Protein AF-A0A536VX05-F1 (afdb_monomer_lite)

Secondary structure (DSSP, 8-state):
---------SSSSSSHHHHHHHHHHHHHHTT-------S--S------

Foldseek 3Di:
DDDDDDQDDPDPPPCSVVVQVVVCVVCVVVVHDDDDDDPDDDPDDPPD

pLDDT: mean 89.35, std 14.28, range [45.19, 98.44]

Radius of gyration: 13.18 Å; chains: 1; bounding box: 24×28×39 Å

Sequence (48 aa):
MTQGIFITGTDTGVGKTMVACALLRKYAAAGLRAVGMKPVAAGGGEDN

Structure (mmCIF, N/CA/C/O backbone):
data_AF-A0A536VX05-F1
#
_entry.id   AF-A0A536VX05-F1
#
loop_
_atom_site.group_PDB
_atom_site.id
_atom_site.type_symbol
_atom_site.label_atom_id
_atom_site.label_alt_id
_atom_site.label_comp_id
_atom_site.label_asym_id
_atom_site.label_entity_id
_atom_site.label_seq_id
_atom_site.pdbx_PDB_ins_code
_atom_site.Cartn_x
_atom_site.Cartn_y
_atom_site.Cartn_z
_atom_site.occupancy
_atom_site.B_iso_or_equiv
_atom_site.auth_seq_id
_atom_site.auth_comp_id
_atom_site.auth_asym_id
_atom_site.auth_atom_id
_atom_site.pdbx_PDB_model_num
ATOM 1 N N . MET A 1 1 ? 3.651 9.010 20.115 1.00 55.91 1 MET A N 1
ATOM 2 C CA . MET A 1 1 ? 4.597 8.135 19.388 1.00 55.91 1 MET A CA 1
ATOM 3 C C . MET A 1 1 ? 4.082 7.967 17.970 1.00 55.91 1 MET A C 1
ATOM 5 O O . MET A 1 1 ? 2.909 7.652 17.818 1.00 55.91 1 MET A O 1
ATOM 9 N N . THR A 1 2 ? 4.904 8.225 16.957 1.00 79.00 2 THR A N 1
ATOM 10 C CA . THR A 1 2 ? 4.510 8.105 15.542 1.00 79.00 2 THR A CA 1
ATOM 11 C C . THR A 1 2 ? 4.915 6.722 15.033 1.00 79.00 2 THR A C 1
ATOM 13 O O . THR A 1 2 ? 6.073 6.346 15.187 1.00 79.00 2 THR A O 1
ATOM 16 N N . GLN A 1 3 ? 3.984 5.954 14.461 1.00 88.56 3 GLN A N 1
ATOM 17 C CA . GLN A 1 3 ? 4.279 4.656 13.838 1.00 88.56 3 GLN A CA 1
ATOM 18 C C . GLN A 1 3 ? 4.429 4.818 12.321 1.00 88.56 3 GLN A C 1
ATOM 20 O O . GLN A 1 3 ? 3.637 5.520 11.696 1.00 88.56 3 GLN A O 1
ATOM 25 N N . GLY A 1 4 ? 5.440 4.170 11.735 1.00 94.19 4 GLY A N 1
ATOM 26 C CA . GLY A 1 4 ? 5.715 4.190 10.296 1.00 94.19 4 GLY A CA 1
ATOM 27 C C . GLY A 1 4 ? 5.863 2.778 9.730 1.00 94.19 4 GLY A C 1
ATOM 28 O O . GLY A 1 4 ? 6.376 1.890 10.408 1.00 94.19 4 GLY A O 1
ATOM 29 N N . ILE A 1 5 ? 5.413 2.578 8.489 1.00 95.81 5 ILE A N 1
ATOM 30 C CA . ILE A 1 5 ? 5.532 1.312 7.753 1.00 95.81 5 ILE A CA 1
ATOM 31 C C . ILE A 1 5 ? 6.314 1.574 6.470 1.00 95.81 5 ILE A C 1
ATOM 33 O O . ILE A 1 5 ? 5.922 2.421 5.668 1.00 95.81 5 ILE A O 1
ATOM 37 N N . PHE A 1 6 ? 7.396 0.823 6.261 1.00 96.75 6 PHE A N 1
ATOM 38 C CA . PHE A 1 6 ? 8.157 0.857 5.017 1.00 96.75 6 PHE A CA 1
ATOM 39 C C . PHE A 1 6 ? 7.713 -0.275 4.087 1.00 96.75 6 PHE A C 1
ATOM 41 O O . PHE A 1 6 ? 7.807 -1.450 4.435 1.00 96.75 6 PHE A O 1
ATOM 48 N N . ILE A 1 7 ? 7.223 0.083 2.898 1.00 96.50 7 ILE A N 1
ATOM 49 C CA . ILE A 1 7 ? 6.770 -0.875 1.883 1.00 96.50 7 ILE A CA 1
ATOM 50 C C . ILE A 1 7 ? 7.872 -1.024 0.835 1.00 96.50 7 ILE A C 1
ATOM 52 O O . ILE A 1 7 ? 8.036 -0.172 -0.038 1.00 96.50 7 ILE A O 1
ATOM 56 N N . THR A 1 8 ? 8.616 -2.124 0.926 1.00 96.50 8 THR A N 1
ATOM 57 C CA . THR A 1 8 ? 9.611 -2.532 -0.075 1.00 96.50 8 THR A CA 1
ATOM 58 C C . THR A 1 8 ? 9.001 -3.487 -1.111 1.00 96.50 8 THR A C 1
ATOM 60 O O . THR A 1 8 ? 7.818 -3.821 -1.050 1.00 96.50 8 THR A O 1
ATOM 63 N N . GLY A 1 9 ? 9.782 -3.916 -2.098 1.00 95.56 9 GLY A N 1
ATOM 64 C CA . GLY A 1 9 ? 9.370 -4.917 -3.079 1.00 95.56 9 GLY A CA 1
ATOM 65 C C . GLY A 1 9 ? 10.567 -5.480 -3.826 1.00 95.56 9 GLY A C 1
ATOM 66 O O . GLY A 1 9 ? 11.595 -4.820 -3.930 1.00 95.56 9 GLY A O 1
ATOM 67 N N . THR A 1 10 ? 10.415 -6.697 -4.333 1.00 97.38 10 THR A N 1
ATOM 68 C CA . THR A 1 10 ? 11.480 -7.451 -5.010 1.00 97.38 10 THR A CA 1
ATOM 69 C C . THR A 1 10 ? 11.847 -6.888 -6.380 1.00 97.38 10 THR A C 1
ATOM 71 O O . THR A 1 10 ? 12.964 -7.097 -6.830 1.00 97.38 10 THR A O 1
ATOM 74 N N . ASP A 1 11 ? 10.924 -6.168 -7.023 1.00 95.00 11 ASP A N 1
ATOM 75 C CA . ASP A 1 11 ? 11.135 -5.52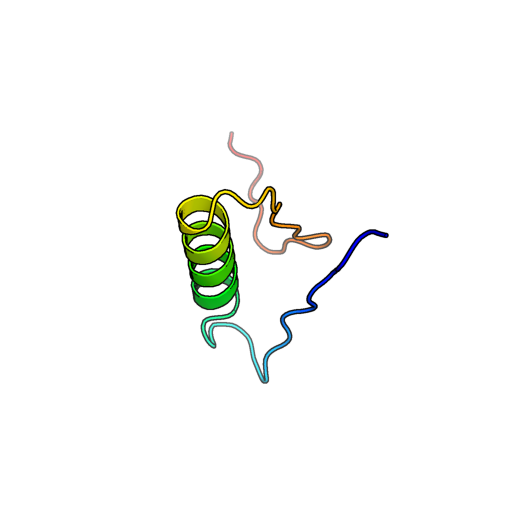3 -8.320 1.00 95.00 11 ASP A CA 1
ATOM 76 C C . ASP A 1 11 ? 10.201 -4.303 -8.494 1.00 95.00 11 ASP A C 1
ATOM 78 O O . ASP A 1 11 ? 9.398 -3.950 -7.613 1.00 95.00 11 ASP A O 1
ATOM 82 N N . THR A 1 12 ? 10.290 -3.629 -9.634 1.00 91.25 12 THR A N 1
ATOM 83 C CA . THR A 1 12 ? 9.320 -2.656 -10.139 1.00 91.25 12 THR A CA 1
ATOM 84 C C . THR A 1 12 ? 8.010 -3.356 -10.519 1.00 91.25 12 THR A C 1
ATOM 86 O O . THR A 1 12 ? 7.975 -4.540 -10.814 1.00 91.25 12 THR A O 1
ATOM 89 N N . GLY A 1 13 ? 6.877 -2.655 -10.432 1.00 93.62 13 GLY A N 1
ATOM 90 C CA . GLY A 1 13 ? 5.582 -3.212 -10.857 1.00 93.62 13 GLY A CA 1
ATOM 91 C C . GLY A 1 13 ? 4.950 -4.263 -9.931 1.00 93.62 13 GLY A C 1
ATOM 92 O O . GLY A 1 13 ? 3.762 -4.526 -10.067 1.00 93.62 13 GLY A O 1
ATOM 93 N N . VAL A 1 14 ? 5.654 -4.773 -8.913 1.00 97.38 14 VAL A N 1
ATOM 94 C CA . VAL A 1 14 ? 5.158 -5.826 -7.987 1.00 97.38 14 VAL A CA 1
ATOM 95 C C . VAL A 1 14 ? 3.992 -5.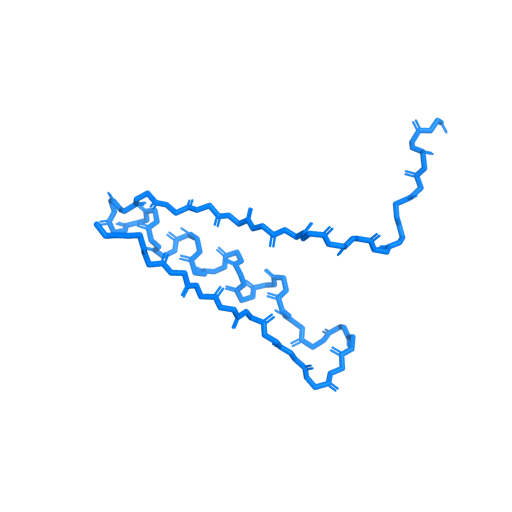420 -7.060 1.00 97.38 14 VAL A C 1
ATOM 97 O O . VAL A 1 14 ? 3.679 -6.122 -6.106 1.00 97.38 14 VAL A O 1
ATOM 100 N N . GLY A 1 15 ? 3.353 -4.267 -7.283 1.00 97.12 15 GLY A N 1
ATOM 101 C CA . GLY A 1 15 ? 2.144 -3.870 -6.548 1.00 97.12 15 GLY A CA 1
ATOM 102 C C . GLY A 1 15 ? 2.353 -3.045 -5.272 1.00 97.12 15 GLY A C 1
ATOM 103 O O . GLY A 1 15 ? 1.395 -2.828 -4.535 1.00 97.12 15 GLY A O 1
ATOM 104 N N . LYS A 1 16 ? 3.556 -2.510 -5.014 1.00 96.94 16 LYS A N 1
ATOM 105 C CA . LYS A 1 16 ? 3.845 -1.675 -3.822 1.00 96.94 16 LYS A CA 1
ATOM 106 C C . LYS A 1 16 ? 2.841 -0.529 -3.618 1.00 96.94 16 LYS A C 1
ATOM 108 O O . LYS A 1 16 ? 2.343 -0.335 -2.513 1.00 96.94 16 LYS A O 1
ATOM 113 N N . THR A 1 17 ? 2.500 0.198 -4.688 1.00 95.94 17 THR A N 1
ATOM 114 C CA . THR A 1 17 ? 1.509 1.291 -4.643 1.00 95.94 17 THR A CA 1
ATOM 115 C C . THR A 1 17 ? 0.122 0.786 -4.246 1.00 95.94 17 THR A C 1
ATOM 117 O O . THR A 1 17 ? -0.541 1.409 -3.423 1.00 95.94 17 THR A O 1
ATOM 120 N N . MET A 1 18 ? -0.303 -0.365 -4.780 1.00 98.19 18 MET A N 1
ATOM 121 C CA . MET A 1 18 ? -1.592 -0.973 -4.437 1.00 98.19 18 MET A CA 1
ATOM 122 C C . MET A 1 18 ? -1.656 -1.290 -2.941 1.00 98.19 18 MET A C 1
ATOM 124 O O . MET A 1 18 ? -2.617 -0.901 -2.274 1.00 98.19 18 MET A O 1
ATOM 128 N N . VAL A 1 19 ? -0.602 -1.914 -2.406 1.00 98.12 19 VAL A N 1
ATOM 129 C CA . VAL A 1 19 ? -0.499 -2.252 -0.979 1.00 98.12 19 VAL A CA 1
ATOM 130 C C . VAL A 1 19 ? -0.538 -0.992 -0.110 1.00 98.12 19 VAL A C 1
ATOM 132 O O . VAL A 1 19 ? -1.293 -0.948 0.862 1.00 98.12 19 VAL A O 1
ATOM 135 N N . ALA A 1 20 ? 0.203 0.057 -0.482 1.00 97.69 20 ALA A N 1
ATOM 136 C CA . ALA A 1 20 ? 0.192 1.333 0.235 1.00 97.69 20 ALA A CA 1
ATOM 137 C C . ALA A 1 20 ? -1.220 1.939 0.299 1.00 97.69 20 ALA A C 1
ATOM 139 O O . ALA A 1 20 ? -1.708 2.277 1.378 1.00 97.69 20 ALA A O 1
ATOM 140 N N . CYS A 1 21 ? -1.918 2.012 -0.838 1.00 98.12 21 CYS A N 1
ATOM 141 C CA . CYS A 1 21 ? -3.289 2.515 -0.892 1.00 98.12 21 CYS A CA 1
ATOM 142 C C . CYS A 1 21 ? -4.265 1.651 -0.079 1.00 98.12 21 CYS A C 1
ATOM 144 O O . CYS A 1 21 ? -5.162 2.188 0.572 1.00 98.12 21 CYS A O 1
ATOM 146 N N . ALA A 1 22 ? -4.108 0.325 -0.098 1.00 98.38 22 ALA A N 1
ATOM 147 C CA . ALA A 1 22 ? -4.947 -0.585 0.677 1.00 98.38 22 ALA A CA 1
ATOM 148 C C . ALA A 1 22 ? -4.781 -0.369 2.190 1.00 98.38 22 ALA A C 1
ATOM 150 O O . ALA A 1 22 ? -5.780 -0.296 2.906 1.00 98.38 22 ALA A O 1
ATOM 151 N N . LEU A 1 23 ? -3.545 -0.193 2.667 1.00 97.88 23 LEU A N 1
ATOM 152 C CA . LEU A 1 23 ? -3.266 0.119 4.072 1.00 97.88 23 LEU A CA 1
ATOM 153 C C . LEU A 1 23 ? -3.873 1.460 4.490 1.00 97.88 23 LEU A C 1
ATOM 155 O O . LEU A 1 23 ? -4.535 1.527 5.523 1.00 97.88 23 LEU A O 1
ATOM 159 N N . LEU A 1 24 ? -3.722 2.504 3.670 1.00 98.00 24 LEU A N 1
ATOM 160 C CA . LEU A 1 24 ? -4.318 3.814 3.953 1.00 98.00 24 LEU A CA 1
ATOM 161 C C . LEU A 1 24 ? -5.844 3.739 4.039 1.00 98.00 24 LEU A C 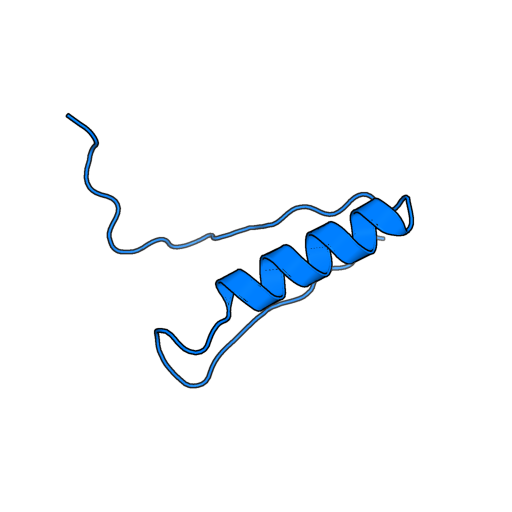1
ATOM 163 O O . LEU A 1 24 ? -6.424 4.254 4.992 1.00 98.00 24 LEU A O 1
ATOM 167 N N . ARG A 1 25 ? -6.495 3.042 3.097 1.00 98.44 25 ARG A N 1
ATOM 168 C CA . ARG A 1 25 ? -7.949 2.815 3.141 1.00 98.44 25 ARG A CA 1
ATOM 169 C C . ARG A 1 25 ? -8.367 2.049 4.393 1.00 98.44 25 ARG A C 1
ATOM 171 O O . ARG A 1 25 ? -9.347 2.424 5.029 1.00 98.44 25 ARG A O 1
ATOM 178 N N . LYS A 1 26 ? -7.615 1.013 4.774 1.00 98.25 26 LYS A N 1
ATOM 179 C CA . LYS A 1 26 ? -7.883 0.230 5.987 1.00 98.25 26 LYS A CA 1
ATOM 180 C C . LYS A 1 26 ? -7.768 1.087 7.250 1.00 98.25 26 LYS A C 1
ATOM 182 O O . LYS A 1 26 ? -8.629 0.996 8.117 1.00 98.25 26 LYS A O 1
ATOM 187 N N . TYR A 1 27 ? -6.736 1.922 7.357 1.00 97.25 27 TYR A N 1
ATOM 188 C CA . TYR A 1 27 ? -6.565 2.812 8.505 1.00 97.25 27 TYR A CA 1
ATOM 189 C C . TYR A 1 27 ? -7.628 3.902 8.562 1.00 97.25 27 TYR A C 1
ATOM 191 O O . TYR A 1 27 ? -8.191 4.120 9.631 1.00 97.25 27 TYR A 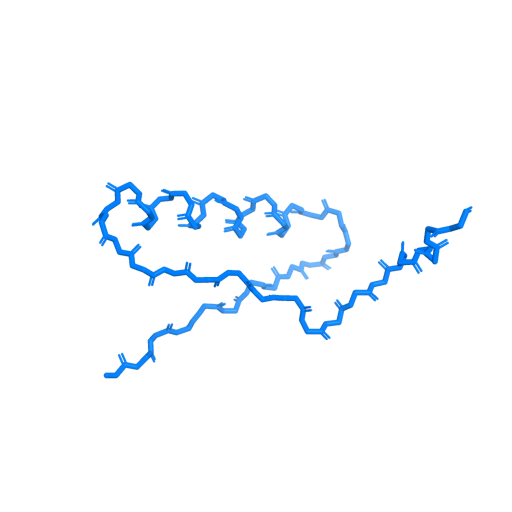O 1
ATOM 199 N N . ALA A 1 28 ? -7.981 4.499 7.424 1.00 97.56 28 ALA A N 1
ATOM 200 C CA . ALA A 1 28 ? -9.087 5.445 7.355 1.00 97.56 28 ALA A CA 1
ATOM 201 C C . ALA A 1 28 ? -10.412 4.802 7.809 1.00 97.56 28 ALA A C 1
ATOM 203 O O . ALA A 1 28 ? -11.117 5.374 8.637 1.00 97.56 28 ALA A O 1
ATOM 204 N N . ALA A 1 29 ? -10.712 3.581 7.349 1.00 98.38 29 ALA A N 1
ATOM 205 C CA . ALA A 1 29 ? -11.898 2.830 7.772 1.00 98.38 29 ALA A CA 1
ATOM 206 C C . ALA A 1 29 ? -11.891 2.474 9.272 1.00 98.38 29 ALA A C 1
ATOM 208 O O . ALA A 1 29 ? -12.949 2.328 9.875 1.00 98.38 29 ALA A O 1
ATOM 209 N N . ALA A 1 30 ? -10.710 2.372 9.885 1.00 97.75 30 ALA A N 1
ATOM 210 C CA . ALA A 1 30 ? -10.539 2.176 11.323 1.00 97.75 30 ALA A CA 1
ATOM 211 C C . ALA A 1 30 ? -10.543 3.492 12.134 1.00 97.75 30 ALA A C 1
ATOM 213 O O . ALA A 1 30 ? -10.247 3.469 13.326 1.00 97.75 30 ALA A O 1
ATOM 214 N N . GLY A 1 31 ? -10.826 4.643 11.510 1.00 97.75 31 GLY A N 1
ATOM 215 C CA . 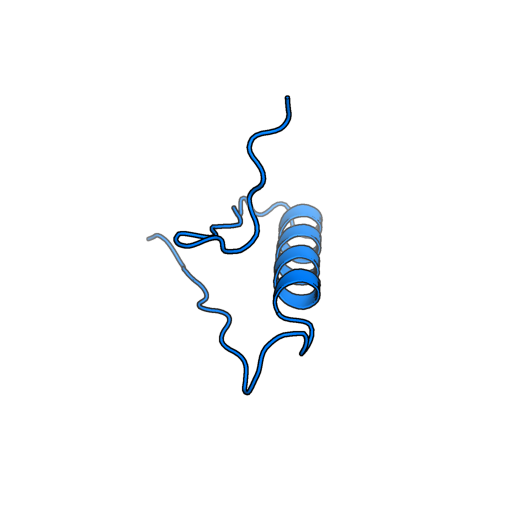GLY A 1 31 ? -10.800 5.957 12.166 1.00 97.75 31 GLY A CA 1
ATOM 216 C C . GLY A 1 31 ? -9.392 6.472 12.492 1.00 97.75 31 GLY A C 1
ATOM 217 O O . GLY A 1 31 ? -9.237 7.435 13.243 1.00 97.75 31 GLY A O 1
ATOM 218 N N . LEU A 1 32 ? -8.353 5.841 11.942 1.00 96.50 32 LEU A N 1
ATOM 219 C CA . LEU A 1 32 ? -6.960 6.208 12.168 1.00 96.50 32 LEU A CA 1
ATOM 220 C C . LEU A 1 32 ? -6.487 7.216 11.119 1.00 96.50 32 LEU A C 1
ATOM 222 O O . LEU A 1 32 ? -6.821 7.136 9.937 1.00 96.50 32 LEU A O 1
ATOM 226 N N . ARG A 1 33 ? -5.633 8.146 11.552 1.00 95.75 33 ARG A N 1
ATOM 227 C CA . ARG A 1 33 ? -4.966 9.098 10.659 1.00 95.75 33 ARG A CA 1
ATOM 228 C C . ARG A 1 33 ? -3.647 8.508 10.173 1.00 95.75 33 ARG A C 1
ATOM 230 O O . ARG A 1 33 ? -2.742 8.290 10.973 1.00 95.75 33 ARG A O 1
ATOM 237 N N . ALA A 1 34 ? -3.541 8.282 8.868 1.00 96.06 34 ALA A N 1
ATOM 238 C CA . ALA A 1 34 ? -2.338 7.788 8.207 1.00 96.06 34 ALA A CA 1
ATOM 239 C C . ALA A 1 34 ? -2.106 8.543 6.894 1.00 96.06 34 ALA A C 1
ATOM 241 O O . ALA A 1 34 ? -3.058 8.963 6.238 1.00 96.06 34 ALA A O 1
ATOM 242 N N . VAL A 1 35 ? -0.840 8.699 6.507 1.00 96.19 35 VAL A N 1
ATOM 243 C CA . VAL A 1 35 ? -0.432 9.375 5.268 1.00 96.19 35 VAL A CA 1
ATOM 244 C C . VAL A 1 35 ? 0.487 8.471 4.453 1.00 96.19 35 VAL A C 1
ATOM 246 O O . VAL A 1 35 ? 1.304 7.740 5.012 1.00 96.19 35 VAL A O 1
ATOM 249 N N . GLY A 1 36 ? 0.336 8.500 3.128 1.00 95.50 36 GLY A N 1
ATOM 250 C CA . GLY A 1 36 ? 1.268 7.857 2.204 1.00 95.50 36 GLY A CA 1
ATOM 251 C C . GLY A 1 36 ? 2.417 8.799 1.863 1.00 95.50 36 GLY A C 1
ATOM 252 O O . GLY A 1 36 ? 2.193 9.988 1.660 1.00 95.50 36 GLY A O 1
ATOM 253 N N . MET A 1 37 ? 3.638 8.272 1.772 1.00 95.06 37 MET A N 1
ATOM 254 C CA . MET A 1 37 ? 4.823 9.036 1.381 1.00 95.06 37 MET A CA 1
ATOM 255 C C . MET A 1 37 ? 5.587 8.291 0.286 1.00 95.06 37 MET A C 1
ATOM 257 O O . MET A 1 37 ? 5.845 7.093 0.403 1.00 95.06 37 MET A O 1
ATOM 261 N N . LYS A 1 38 ? 5.977 9.015 -0.766 1.00 92.75 38 LYS A N 1
ATOM 262 C CA . LYS A 1 38 ? 6.872 8.535 -1.821 1.00 92.75 38 LYS A CA 1
ATOM 263 C C . LYS A 1 38 ? 8.029 9.531 -1.951 1.00 92.75 38 LYS A C 1
ATOM 265 O O . LYS A 1 38 ? 7.888 10.508 -2.677 1.00 92.75 38 LYS A O 1
ATOM 270 N N . PRO A 1 39 ? 9.139 9.328 -1.219 1.00 90.00 39 PRO A N 1
ATOM 271 C CA . PRO A 1 39 ? 10.219 10.315 -1.157 1.00 90.00 39 PRO A CA 1
ATOM 272 C C . PRO A 1 39 ? 10.981 10.439 -2.482 1.00 90.00 39 PRO A C 1
ATOM 274 O O . PRO A 1 39 ? 11.567 11.477 -2.755 1.00 90.00 39 PRO A O 1
ATOM 277 N N . VAL A 1 40 ? 10.958 9.388 -3.310 1.00 87.69 40 VAL A N 1
ATOM 278 C CA . VAL A 1 40 ? 11.580 9.366 -4.635 1.00 87.69 40 VAL A CA 1
ATOM 279 C C . VAL A 1 40 ? 10.557 8.860 -5.646 1.00 87.69 40 VAL A C 1
ATOM 281 O O . VAL A 1 40 ? 10.009 7.760 -5.504 1.00 87.69 40 VAL A O 1
ATOM 284 N N . ALA A 1 41 ? 10.288 9.664 -6.670 1.00 85.31 41 ALA A N 1
ATOM 285 C CA . ALA A 1 41 ? 9.427 9.305 -7.785 1.00 85.31 41 ALA A CA 1
ATOM 286 C C . ALA A 1 41 ? 10.216 9.334 -9.094 1.00 85.31 41 ALA A C 1
ATOM 288 O O . ALA A 1 41 ? 10.899 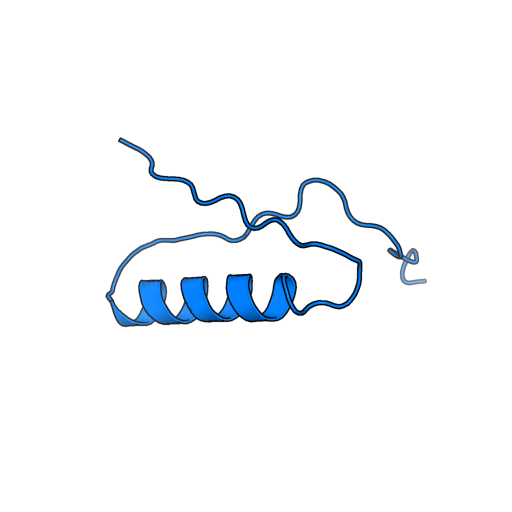10.303 -9.392 1.00 85.31 41 ALA A O 1
ATOM 289 N N . ALA A 1 42 ? 10.113 8.250 -9.860 1.00 80.06 42 ALA A N 1
ATOM 290 C CA . ALA A 1 42 ? 10.610 8.158 -11.226 1.00 80.06 42 ALA A CA 1
ATOM 291 C C . ALA A 1 42 ? 9.421 8.230 -12.197 1.00 80.06 42 ALA A C 1
ATOM 293 O O . ALA A 1 42 ? 8.336 7.750 -11.855 1.00 80.06 42 ALA A O 1
ATOM 294 N N . GLY A 1 43 ? 9.632 8.813 -13.381 1.00 69.69 43 GLY A N 1
ATOM 295 C CA . GLY A 1 43 ? 8.601 8.954 -14.417 1.00 69.69 43 GLY A CA 1
ATOM 296 C C . GLY A 1 43 ? 7.659 10.151 -14.241 1.00 69.69 43 GLY A C 1
ATOM 297 O O . GLY A 1 43 ? 6.576 10.142 -14.812 1.00 69.69 43 GLY A O 1
ATOM 298 N N . GLY A 1 44 ? 8.047 11.157 -13.450 1.00 59.38 44 GLY A N 1
ATOM 299 C CA . GLY A 1 44 ? 7.356 12.445 -13.428 1.00 59.38 44 GLY A CA 1
ATOM 300 C C . GLY A 1 44 ? 7.709 13.221 -14.689 1.00 59.38 44 GLY A C 1
ATOM 301 O O . GLY A 1 44 ? 8.759 13.854 -14.731 1.00 59.38 44 GLY A O 1
ATOM 302 N N . GLY A 1 45 ? 6.875 13.115 -15.723 1.00 54.12 45 GLY A N 1
ATOM 303 C CA . GLY A 1 45 ? 6.842 14.153 -16.743 1.00 54.12 45 GLY A CA 1
ATOM 304 C C . GLY A 1 45 ? 6.443 15.458 -16.064 1.00 54.12 45 GLY A C 1
ATOM 305 O O . GLY A 1 45 ? 5.569 15.468 -15.198 1.00 54.12 45 GLY A O 1
ATOM 306 N N . GLU A 1 46 ? 7.127 16.541 -16.409 1.00 58.81 46 GLU A N 1
ATOM 307 C CA . GLU A 1 46 ? 6.543 17.866 -16.270 1.00 58.81 46 GLU A CA 1
ATOM 308 C C . GLU A 1 46 ? 5.259 17.839 -17.103 1.00 58.81 46 GLU A C 1
ATOM 310 O O . GLU A 1 46 ? 5.324 17.683 -18.321 1.00 58.81 46 GLU A O 1
ATOM 315 N N . ASP A 1 47 ? 4.098 17.894 -16.452 1.00 55.72 47 ASP A N 1
ATOM 316 C CA . ASP A 1 47 ? 2.842 18.119 -17.156 1.00 55.72 47 ASP A CA 1
ATOM 317 C C . ASP A 1 47 ? 2.905 19.547 -17.740 1.00 55.72 47 ASP A C 1
ATOM 319 O O . ASP A 1 47 ? 2.664 20.522 -17.025 1.00 55.72 47 ASP A O 1
ATOM 323 N N . ASN A 1 48 ? 3.284 19.665 -19.018 1.00 45.19 48 ASN A N 1
ATOM 324 C CA . ASN A 1 48 ? 2.980 20.800 -19.897 1.00 45.19 48 ASN A CA 1
ATOM 325 C C . ASN A 1 48 ? 2.168 20.297 -21.090 1.00 45.19 48 ASN A C 1
ATOM 327 O O . ASN A 1 48 ? 2.641 19.348 -21.759 1.00 45.19 48 ASN A O 1
#